Protein AF-A0A7Z9FCV3-F1 (afdb_monomer_lite)

Foldseek 3Di:
DFFEQAADCQPVHPPDDPSRDPPDDGPYYDPDVVRVCVVVVD

Radius of gyration: 11.33 Å; chains: 1; bounding box: 29×17×30 Å

Structure (mmCIF, N/CA/C/O backbone):
data_AF-A0A7Z9FCV3-F1
#
_entry.id   AF-A0A7Z9FCV3-F1
#
loop_
_atom_site.group_PDB
_atom_site.id
_atom_site.type_symbol
_atom_site.label_atom_id
_atom_site.label_alt_id
_atom_site.label_comp_id
_atom_site.label_asym_id
_atom_site.label_entity_id
_atom_site.label_seq_id
_atom_site.pdbx_PDB_ins_code
_atom_site.Cartn_x
_atom_site.Cartn_y
_atom_site.Cartn_z
_atom_site.occupancy
_atom_site.B_iso_or_equiv
_atom_site.auth_seq_id
_atom_site.auth_comp_id
_atom_site.auth_asym_id
_atom_site.auth_atom_id
_atom_site.pdbx_PDB_model_num
ATOM 1 N N . PHE A 1 1 ? -5.576 0.781 19.232 1.00 84.88 1 PHE A N 1
ATOM 2 C CA . PHE A 1 1 ? -4.669 1.299 18.192 1.00 84.88 1 PHE A CA 1
ATOM 3 C C . PHE A 1 1 ? -4.727 0.326 17.031 1.00 84.88 1 PHE A C 1
ATOM 5 O O . PHE A 1 1 ? -4.775 -0.862 17.309 1.00 84.88 1 PHE A O 1
ATOM 12 N N . GLN A 1 2 ? -4.816 0.826 15.800 1.00 95.19 2 GLN A N 1
ATOM 13 C CA . GLN A 1 2 ? -4.778 0.031 14.567 1.00 95.19 2 GLN A CA 1
ATOM 14 C C . GLN A 1 2 ? -3.682 0.600 13.660 1.00 95.19 2 GLN A C 1
ATOM 16 O O . GLN A 1 2 ? -3.305 1.766 13.805 1.00 95.19 2 GLN A O 1
ATOM 21 N N . THR A 1 3 ? -3.186 -0.216 12.744 1.00 98.12 3 THR A N 1
ATOM 22 C CA . THR A 1 3 ? -2.126 0.075 11.782 1.00 98.12 3 THR A CA 1
ATOM 23 C C . 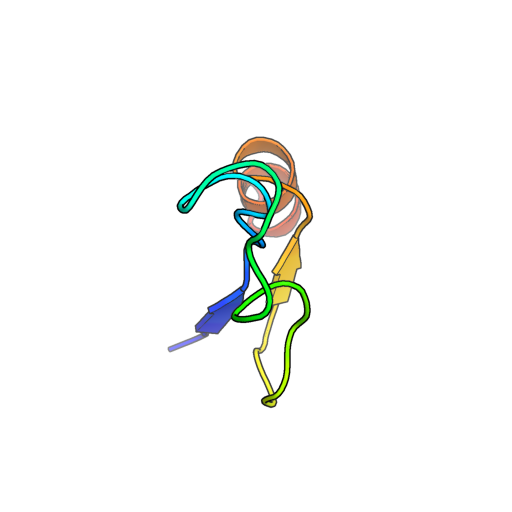THR A 1 3 ? -2.658 -0.083 10.360 1.00 98.12 3 THR A C 1
ATOM 25 O O . THR A 1 3 ? -3.498 -0.938 10.093 1.00 98.12 3 THR A O 1
ATOM 28 N N . ALA A 1 4 ? -2.195 0.758 9.436 1.00 98.19 4 ALA A N 1
ATOM 29 C CA . ALA A 1 4 ? -2.615 0.711 8.040 1.00 98.19 4 ALA A CA 1
ATOM 30 C C . ALA A 1 4 ? -1.410 0.845 7.107 1.00 98.19 4 ALA A C 1
ATOM 32 O O . ALA A 1 4 ? -0.541 1.687 7.347 1.00 98.19 4 ALA A O 1
ATOM 33 N N . PHE A 1 5 ? -1.384 0.052 6.038 1.00 98.62 5 PHE A N 1
ATOM 34 C CA . PHE A 1 5 ? -0.394 0.146 4.969 1.00 98.62 5 PHE A CA 1
ATOM 35 C C . PHE A 1 5 ? -1.028 0.704 3.692 1.00 98.62 5 PHE A C 1
ATOM 37 O O . PHE A 1 5 ? -2.077 0.231 3.250 1.00 98.62 5 PHE A O 1
ATOM 44 N N . VAL A 1 6 ? -0.371 1.701 3.093 1.00 98.50 6 VAL A N 1
ATOM 45 C CA . VAL A 1 6 ? -0.744 2.286 1.798 1.00 98.50 6 VAL A CA 1
ATOM 46 C C . VAL A 1 6 ? 0.503 2.313 0.914 1.00 98.50 6 VAL A C 1
ATOM 48 O O . VAL A 1 6 ? 1.405 3.107 1.200 1.00 98.50 6 VAL A O 1
ATOM 51 N N . PRO A 1 7 ? 0.593 1.479 -0.140 1.00 98.31 7 PRO A N 1
ATOM 52 C CA . PRO A 1 7 ? 1.793 1.401 -0.951 1.00 98.31 7 PRO A CA 1
ATOM 53 C C . PRO A 1 7 ? 2.004 2.710 -1.709 1.00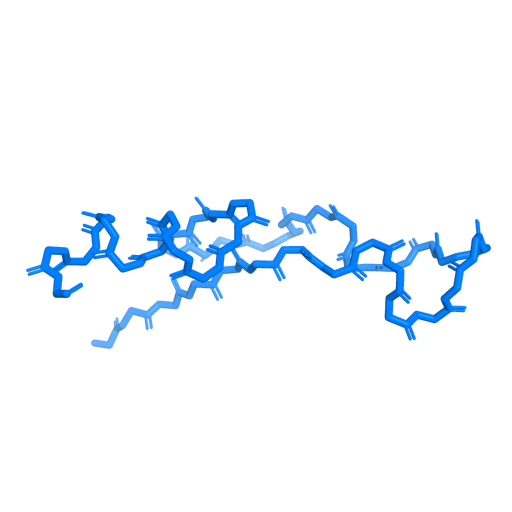 98.31 7 PRO A C 1
ATOM 55 O O . PRO A 1 7 ? 1.085 3.305 -2.279 1.00 98.31 7 PRO A O 1
ATOM 58 N N . ARG A 1 8 ? 3.261 3.141 -1.772 1.00 98.25 8 ARG A N 1
ATOM 59 C CA . ARG A 1 8 ? 3.695 4.283 -2.579 1.00 98.25 8 ARG A CA 1
ATOM 60 C C . ARG A 1 8 ? 4.689 3.801 -3.628 1.00 98.25 8 ARG A C 1
ATOM 62 O O . ARG A 1 8 ? 5.860 4.141 -3.537 1.00 98.25 8 ARG A O 1
ATOM 69 N N . PRO A 1 9 ? 4.255 3.069 -4.674 1.00 97.31 9 PRO A N 1
ATOM 70 C CA . PRO A 1 9 ? 5.152 2.386 -5.620 1.00 97.31 9 PRO A CA 1
ATOM 71 C C . PRO A 1 9 ? 6.007 3.324 -6.491 1.00 97.31 9 PRO A C 1
ATOM 73 O O . PRO A 1 9 ? 6.717 2.875 -7.385 1.00 97.31 9 PRO A O 1
ATOM 76 N N . LYS A 1 10 ? 5.883 4.639 -6.292 1.00 97.00 10 LYS A N 1
ATOM 77 C CA . LYS A 1 10 ? 6.617 5.686 -7.006 1.00 97.00 10 LYS A CA 1
ATOM 78 C C . LYS A 1 10 ? 7.266 6.698 -6.059 1.00 97.00 10 LYS A C 1
ATOM 80 O O . LYS A 1 10 ? 7.715 7.734 -6.538 1.00 97.00 10 LYS A O 1
ATOM 85 N N . GLU A 1 11 ? 7.311 6.435 -4.754 1.00 98.00 11 GLU A N 1
ATOM 86 C CA . GLU A 1 11 ? 7.973 7.308 -3.774 1.00 98.00 11 GLU A CA 1
ATOM 87 C C . GLU A 1 11 ? 9.452 7.518 -4.117 1.00 98.00 11 GLU A C 1
ATOM 89 O O . GLU A 1 11 ? 9.957 8.638 -4.064 1.00 98.00 11 GLU A O 1
ATOM 94 N N . HIS A 1 12 ? 10.120 6.457 -4.571 1.00 97.88 12 HIS A N 1
ATOM 95 C CA . HIS A 1 12 ? 11.522 6.477 -4.992 1.00 97.88 12 HIS A CA 1
ATOM 96 C C . HIS A 1 12 ? 11.700 6.396 -6.521 1.00 97.88 12 HIS A C 1
ATOM 98 O O . HIS A 1 12 ? 12.810 6.212 -7.019 1.00 97.88 12 HIS A O 1
ATOM 104 N N . GLY A 1 13 ? 10.618 6.559 -7.289 1.00 97.00 13 GLY A N 1
ATOM 105 C CA . GLY A 1 13 ? 10.628 6.505 -8.753 1.00 97.00 13 GLY A CA 1
ATOM 106 C C . GLY A 1 13 ? 10.533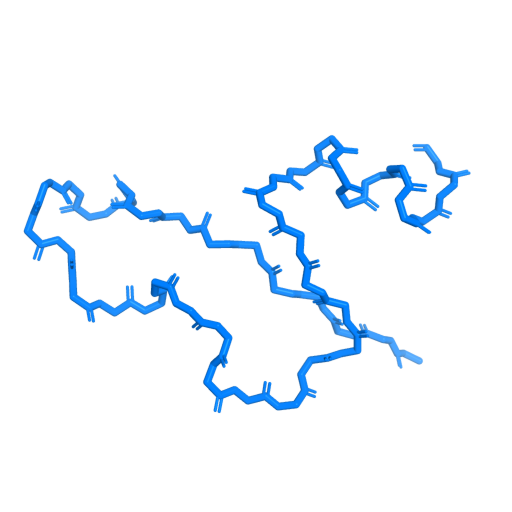 5.089 -9.351 1.00 97.00 13 GLY A C 1
ATOM 107 O O . GLY A 1 13 ? 10.254 4.127 -8.640 1.00 97.00 13 GLY A O 1
ATOM 108 N N . PRO A 1 14 ? 10.739 4.936 -10.678 1.00 96.31 14 PRO A N 1
ATOM 109 C CA . PRO A 1 14 ? 10.451 3.693 -11.414 1.00 96.31 14 PRO A CA 1
ATOM 110 C C . PRO A 1 14 ? 11.241 2.449 -10.983 1.00 96.31 14 PRO A C 1
ATOM 112 O O . PRO A 1 14 ? 10.871 1.344 -11.363 1.00 96.31 14 PRO A O 1
ATOM 115 N N . GLY A 1 15 ? 12.339 2.628 -10.244 1.00 97.12 15 GLY A N 1
ATOM 116 C CA . GLY A 1 15 ? 13.199 1.547 -9.758 1.00 97.12 15 GLY A CA 1
ATOM 117 C C . GLY A 1 15 ? 12.968 1.173 -8.294 1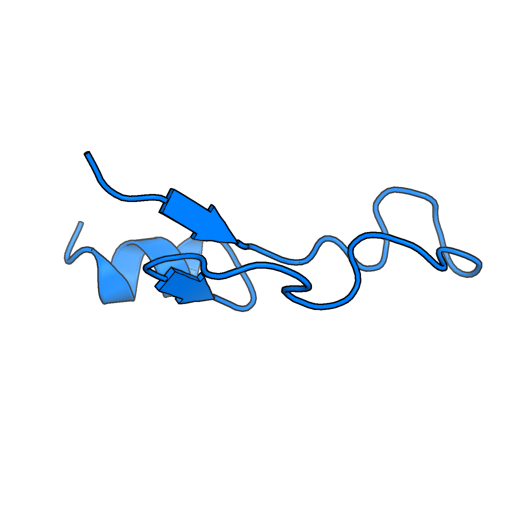.00 97.12 15 GLY A C 1
ATOM 118 O O . GLY A 1 15 ? 13.821 0.506 -7.722 1.00 97.12 15 GLY A O 1
ATOM 119 N N . GLN A 1 16 ? 11.884 1.638 -7.667 1.00 98.50 16 GLN A N 1
ATOM 120 C CA . GLN A 1 16 ? 11.576 1.302 -6.278 1.00 98.50 16 GLN A CA 1
ATOM 121 C C . GLN A 1 16 ? 11.408 -0.213 -6.103 1.00 98.50 16 GLN A C 1
ATOM 123 O O . GLN A 1 16 ? 10.692 -0.858 -6.866 1.00 98.50 16 GLN A O 1
ATOM 128 N N . THR A 1 17 ? 12.060 -0.764 -5.080 1.00 97.75 17 THR A N 1
ATOM 129 C CA . THR A 1 17 ? 12.032 -2.202 -4.761 1.00 97.75 17 THR A CA 1
ATOM 130 C C . THR A 1 17 ? 11.526 -2.506 -3.354 1.00 97.75 17 THR A C 1
ATOM 132 O O . THR A 1 17 ? 11.395 -3.675 -3.013 1.00 97.75 17 THR A O 1
ATOM 135 N N . THR A 1 18 ? 11.273 -1.486 -2.534 1.00 97.69 18 THR A N 1
ATOM 136 C CA . THR A 1 18 ? 10.831 -1.618 -1.138 1.00 97.69 18 THR A CA 1
ATOM 137 C C . THR A 1 18 ? 9.436 -1.035 -0.956 1.00 97.69 18 THR A C 1
ATOM 139 O O . THR A 1 18 ? 8.988 -0.217 -1.770 1.00 97.69 18 THR A O 1
ATOM 142 N N . ASP A 1 19 ? 8.746 -1.477 0.099 1.00 97.31 19 ASP A N 1
ATOM 143 C CA . ASP A 1 19 ? 7.439 -0.947 0.517 1.00 97.31 19 ASP A CA 1
ATOM 144 C C . ASP A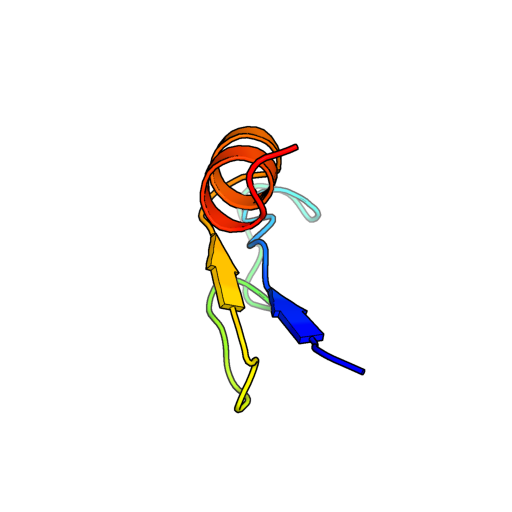 1 19 ? 6.389 -0.969 -0.613 1.00 97.31 19 ASP A C 1
ATOM 146 O O . ASP A 1 19 ? 5.513 -0.108 -0.723 1.00 97.31 19 ASP A O 1
ATOM 150 N N . LEU A 1 20 ? 6.501 -1.966 -1.499 1.00 97.62 20 LEU A N 1
ATOM 151 C CA . LEU A 1 20 ? 5.579 -2.185 -2.617 1.00 97.62 20 LEU A CA 1
ATOM 152 C C . LEU A 1 20 ? 4.350 -2.997 -2.196 1.00 97.62 20 LEU A C 1
ATOM 154 O O . LEU A 1 20 ? 3.304 -2.918 -2.839 1.00 97.62 20 LEU A O 1
ATOM 158 N N . VAL A 1 21 ? 4.490 -3.784 -1.131 1.00 97.44 21 VAL A N 1
ATOM 159 C CA . VAL A 1 21 ? 3.465 -4.663 -0.568 1.00 97.44 21 VAL A CA 1
ATOM 160 C C . VAL A 1 21 ? 3.542 -4.623 0.957 1.00 97.44 21 VAL A C 1
ATOM 162 O O . VAL A 1 21 ? 4.568 -4.253 1.521 1.00 97.44 21 VAL A O 1
ATOM 165 N N . ALA A 1 22 ? 2.458 -5.013 1.623 1.00 97.88 22 ALA A N 1
ATOM 166 C CA . ALA A 1 22 ? 2.432 -5.159 3.072 1.00 97.88 22 ALA A CA 1
ATOM 167 C C . ALA A 1 22 ? 3.236 -6.406 3.488 1.00 97.88 22 ALA A C 1
ATOM 169 O O . ALA A 1 22 ? 2.774 -7.529 3.303 1.00 97.88 22 ALA A O 1
ATOM 170 N N . GLU A 1 23 ? 4.441 -6.214 4.027 1.00 97.25 23 GLU A N 1
ATOM 171 C CA . GLU A 1 23 ? 5.325 -7.311 4.469 1.00 97.25 23 GLU A CA 1
ATOM 172 C C . GLU A 1 23 ? 5.072 -7.763 5.920 1.00 97.25 23 GLU A C 1
ATOM 174 O O . GLU A 1 23 ? 5.595 -8.790 6.346 1.00 97.25 23 GLU A O 1
ATOM 179 N N . ASN A 1 24 ? 4.270 -7.007 6.676 1.00 95.38 24 ASN A N 1
ATOM 180 C CA . ASN A 1 24 ? 3.937 -7.260 8.079 1.00 95.38 24 ASN A CA 1
ATOM 181 C C . ASN A 1 24 ? 2.415 -7.320 8.287 1.00 95.38 24 ASN A C 1
ATOM 183 O O . ASN A 1 24 ? 1.637 -6.960 7.400 1.00 95.38 24 ASN A O 1
ATOM 187 N N . ASP A 1 25 ? 2.004 -7.710 9.493 1.00 96.69 25 ASP A N 1
ATOM 188 C CA . ASP A 1 25 ? 0.601 -7.824 9.899 1.00 96.69 25 ASP A CA 1
ATOM 189 C C . ASP A 1 25 ? -0.011 -6.450 10.225 1.00 96.69 25 ASP A C 1
ATOM 191 O O . ASP A 1 25 ? -0.189 -6.079 11.386 1.00 96.69 25 ASP A O 1
ATOM 195 N N . TYR A 1 26 ? -0.310 -5.672 9.184 1.00 98.00 26 TYR A N 1
ATOM 196 C CA . TYR A 1 26 ? -1.104 -4.449 9.313 1.00 98.00 26 TYR A CA 1
ATOM 197 C C . TYR A 1 26 ? -2.588 -4.789 9.463 1.00 98.00 26 TYR A C 1
ATOM 199 O O . TYR A 1 26 ? -3.095 -5.679 8.780 1.00 98.00 26 TYR A O 1
ATOM 207 N N . ASP A 1 27 ? -3.306 -4.039 10.300 1.00 98.25 27 ASP A N 1
ATOM 208 C CA . ASP A 1 27 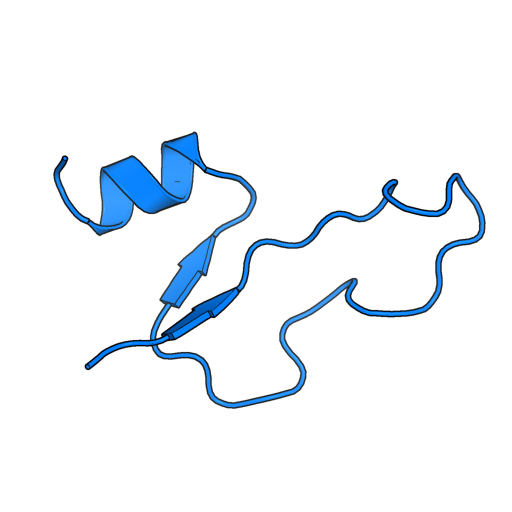? -4.749 -4.243 10.483 1.00 98.25 27 ASP A CA 1
ATOM 209 C C . ASP A 1 27 ? -5.531 -3.926 9.198 1.00 98.25 27 ASP A C 1
ATOM 211 O O . ASP A 1 27 ? -6.542 -4.564 8.911 1.00 98.25 27 ASP A O 1
ATOM 215 N N . LEU A 1 28 ? -5.053 -2.949 8.416 1.00 98.19 28 LEU A N 1
ATOM 216 C CA . LEU A 1 28 ? -5.677 -2.480 7.179 1.00 98.19 28 LEU A CA 1
ATOM 217 C C . LEU A 1 28 ? -4.646 -2.347 6.048 1.00 98.19 28 LEU A C 1
ATOM 219 O O . LEU A 1 28 ? -3.535 -1.855 6.251 1.00 98.19 28 LEU A O 1
ATOM 223 N N . VAL A 1 29 ? -5.044 -2.703 4.828 1.00 98.25 29 VAL A N 1
ATOM 224 C CA . VAL A 1 29 ? -4.274 -2.453 3.602 1.00 98.25 29 VAL A CA 1
ATOM 225 C C . VAL A 1 29 ? -5.189 -1.761 2.599 1.00 98.25 29 VAL A C 1
ATOM 227 O O . VAL A 1 29 ? -6.279 -2.257 2.329 1.00 98.25 29 VAL A O 1
ATOM 230 N N . ALA A 1 30 ? -4.749 -0.627 2.059 1.00 98.44 30 ALA A N 1
ATOM 231 C CA . ALA A 1 30 ? -5.480 0.144 1.054 1.00 98.44 30 ALA A CA 1
ATOM 232 C C . ALA A 1 30 ? -4.528 0.569 -0.068 1.00 98.44 30 ALA A C 1
ATOM 234 O O . ALA A 1 30 ? -3.354 0.818 0.184 1.00 98.44 30 ALA A O 1
ATOM 235 N N . GLY A 1 31 ? -5.008 0.671 -1.302 1.00 98.06 31 GLY A N 1
ATOM 236 C CA . GLY A 1 31 ? -4.233 1.105 -2.464 1.00 98.06 31 GLY A CA 1
ATOM 237 C C . GLY A 1 31 ? -3.937 2.606 -2.487 1.00 98.06 31 GLY A C 1
ATOM 238 O O . GLY A 1 31 ? -2.928 3.024 -3.057 1.00 98.06 31 GLY A O 1
ATOM 239 N N . ASP A 1 32 ? -4.773 3.423 -1.844 1.00 98.31 32 ASP A N 1
ATOM 240 C CA . ASP A 1 32 ? -4.553 4.855 -1.647 1.00 98.31 32 ASP A CA 1
ATOM 241 C C . ASP A 1 32 ? -5.267 5.390 -0.386 1.00 98.31 32 ASP A C 1
ATOM 243 O O . ASP A 1 32 ? -5.891 4.649 0.375 1.00 98.31 32 ASP A O 1
ATOM 247 N N . PHE A 1 33 ? -5.148 6.697 -0.126 1.00 98.19 33 PHE A N 1
ATOM 248 C CA . PHE A 1 33 ? -5.776 7.310 1.049 1.00 98.19 33 PHE A CA 1
ATOM 249 C C . PHE A 1 33 ? -7.286 7.529 0.916 1.00 98.19 33 PHE A C 1
ATOM 251 O O . PHE A 1 33 ? -7.942 7.662 1.944 1.00 98.19 33 PHE A O 1
ATOM 258 N N . ILE A 1 34 ? -7.843 7.569 -0.296 1.00 98.50 34 ILE A N 1
ATOM 259 C CA . ILE A 1 34 ? -9.296 7.663 -0.484 1.00 98.50 34 ILE A CA 1
ATOM 260 C C . ILE A 1 34 ? -9.924 6.321 -0.113 1.00 98.50 34 ILE A C 1
ATOM 262 O O . ILE A 1 34 ? -10.887 6.289 0.648 1.00 98.50 34 ILE A O 1
ATOM 266 N N . GLU A 1 35 ? -9.346 5.217 -0.582 1.00 98.62 35 GLU A N 1
ATOM 267 C CA . GLU A 1 35 ? -9.756 3.871 -0.184 1.00 98.62 35 GLU A CA 1
ATOM 268 C C . GLU A 1 35 ? -9.588 3.658 1.326 1.00 98.62 35 GLU A C 1
ATOM 270 O O . GLU A 1 35 ? -10.496 3.146 1.978 1.00 98.62 35 GLU A O 1
ATOM 275 N N . LEU A 1 36 ? -8.483 4.125 1.922 1.00 98.50 36 LEU A N 1
ATOM 276 C CA . LEU A 1 36 ? -8.324 4.066 3.377 1.00 98.50 36 LEU A CA 1
ATOM 277 C C . LEU A 1 36 ? -9.449 4.820 4.107 1.00 98.50 36 LEU A C 1
ATOM 279 O O . LEU A 1 36 ? -9.984 4.308 5.088 1.00 98.50 36 LEU A O 1
ATOM 283 N N . ALA A 1 37 ? -9.839 6.007 3.631 1.00 98.44 37 ALA A N 1
ATOM 284 C CA . ALA A 1 37 ? -10.955 6.763 4.205 1.00 98.44 37 ALA A CA 1
ATOM 285 C C . ALA A 1 37 ? -12.288 6.003 4.075 1.00 98.44 37 ALA A C 1
ATOM 287 O O . ALA A 1 37 ? -13.061 5.943 5.029 1.00 98.44 37 ALA A O 1
ATOM 288 N N . GLN A 1 38 ? -12.525 5.343 2.935 1.00 98.56 38 GLN A N 1
ATOM 289 C CA . GLN A 1 38 ? -13.701 4.490 2.728 1.00 98.56 38 GLN A CA 1
ATOM 290 C C . GLN A 1 38 ? -13.741 3.315 3.710 1.00 98.56 38 GLN A C 1
ATOM 292 O O . GLN A 1 38 ? -14.794 3.038 4.280 1.00 98.56 38 GLN A O 1
ATOM 297 N N . ILE A 1 39 ? -12.600 2.659 3.946 1.00 97.88 39 ILE A N 1
ATOM 298 C CA . ILE A 1 39 ? -12.466 1.577 4.932 1.00 97.88 39 ILE A CA 1
ATOM 299 C C . ILE A 1 39 ? -12.751 2.091 6.351 1.00 97.88 39 ILE A C 1
ATOM 301 O O . ILE A 1 39 ? -13.409 1.411 7.137 1.00 97.88 39 ILE A O 1
ATOM 305 N N . LEU A 1 40 ? -12.276 3.295 6.681 1.00 97.69 40 LEU A N 1
ATOM 306 C CA . LEU A 1 40 ? -12.466 3.920 7.993 1.00 97.69 40 LEU A CA 1
ATOM 307 C C . LEU A 1 40 ? -13.851 4.561 8.179 1.00 97.69 40 LEU A C 1
ATOM 309 O O . LEU A 1 40 ? -14.234 4.857 9.311 1.00 97.69 40 LEU A O 1
ATOM 313 N N . GLY A 1 41 ? -14.604 4.765 7.097 1.00 97.56 41 GLY A N 1
ATOM 314 C CA . GLY A 1 41 ? -15.910 5.420 7.119 1.00 97.56 41 GLY A CA 1
ATOM 315 C C . GLY A 1 41 ? -15.846 6.914 7.453 1.00 97.56 41 GLY A C 1
ATOM 316 O O . GLY A 1 41 ? -16.748 7.412 8.130 1.00 97.56 41 GLY A O 1
ATOM 317 N N . CYS A 1 42 ? -14.792 7.616 7.019 1.00 92.94 42 CYS A N 1
ATOM 318 C CA . CYS A 1 42 ? -14.570 9.041 7.287 1.00 92.94 42 CYS A CA 1
ATOM 319 C C . CYS A 1 42 ? -14.317 9.867 6.021 1.00 92.94 42 CYS A C 1
ATOM 321 O O . CYS A 1 42 ? -13.690 9.333 5.079 1.00 92.94 42 CYS A O 1
#

Sequence (42 aa):
FQTAFVPRPKEHGPGQTTDLVAENDYDLVAGDFIELAQILGC

Secondary structure (DSSP, 8-state):
---EE---TTTT-TT--SSSS--S--SEE-SSHHHHHHHHT-

pLDDT: mean 97.35, std 2.22, range [84.88, 98.62]